Protein AF-A0A7S4MFL2-F1 (afdb_monomer_lite)

pLDDT: mean 88.13, std 9.59, range [52.12, 97.25]

Foldseek 3Di:
DDPLVLLLVLCVDPVNQVLCVVLVPPDPVPDDSSCSSCSFWVDWDDDQLEIETEGDPSCLVVVVVSVVSSVVSCVVPPVSRQWYWYAYVVVTDIDIDGD

Structure (mmCIF, N/CA/C/O backbone):
data_AF-A0A7S4MFL2-F1
#
_entry.id   AF-A0A7S4MFL2-F1
#
loop_
_atom_site.group_PDB
_atom_site.id
_atom_site.type_symbol
_atom_site.label_atom_id
_atom_site.label_alt_id
_atom_site.label_comp_id
_atom_site.label_asym_id
_atom_site.label_entity_id
_atom_site.label_seq_id
_atom_site.pdbx_PDB_ins_code
_atom_site.Cartn_x
_atom_site.Cartn_y
_atom_site.Cartn_z
_atom_site.occupancy
_atom_site.B_iso_or_equiv
_atom_site.auth_seq_id
_atom_site.auth_comp_id
_atom_site.auth_asym_id
_atom_site.auth_atom_id
_atom_site.pdbx_PDB_model_num
ATOM 1 N N . GLU A 1 1 ? -16.203 4.699 -2.245 1.00 60.69 1 GLU A N 1
ATOM 2 C CA . GLU A 1 1 ? -15.287 3.950 -3.137 1.00 60.69 1 GLU A CA 1
ATOM 3 C C . GLU A 1 1 ? -14.949 2.627 -2.450 1.00 60.69 1 GLU A C 1
ATOM 5 O O . GLU A 1 1 ? -15.017 2.600 -1.230 1.00 60.69 1 GLU A O 1
ATOM 10 N N . THR A 1 2 ? -14.686 1.518 -3.149 1.00 84.38 2 THR A N 1
ATOM 11 C CA . THR A 1 2 ? -14.311 0.265 -2.456 1.00 84.38 2 THR A CA 1
ATOM 12 C C . THR A 1 2 ? -12.806 0.237 -2.190 1.00 84.38 2 THR A C 1
ATOM 14 O O . THR A 1 2 ? -12.029 0.695 -3.025 1.00 84.38 2 THR A O 1
ATOM 17 N N . LEU A 1 3 ? -12.363 -0.341 -1.067 1.00 87.56 3 LEU A N 1
ATOM 18 C CA . LEU A 1 3 ? -10.932 -0.458 -0.742 1.00 87.56 3 LEU A CA 1
ATOM 19 C C . LEU A 1 3 ? -10.138 -1.120 -1.882 1.00 87.56 3 LEU A C 1
ATOM 21 O O . LEU A 1 3 ? -9.073 -0.648 -2.259 1.00 87.56 3 LEU A O 1
ATOM 25 N N . THR A 1 4 ? -10.683 -2.171 -2.497 1.00 88.69 4 THR A N 1
ATOM 26 C CA . THR A 1 4 ? -10.079 -2.829 -3.666 1.00 88.69 4 THR A CA 1
ATOM 27 C C . THR A 1 4 ? -9.846 -1.863 -4.829 1.00 88.69 4 THR A C 1
ATOM 29 O O . THR A 1 4 ? -8.805 -1.939 -5.481 1.00 88.69 4 THR A O 1
ATOM 32 N N . GLN A 1 5 ? -10.780 -0.945 -5.084 1.00 89.69 5 GLN A N 1
ATOM 33 C CA . GLN A 1 5 ? -10.653 0.070 -6.127 1.00 89.69 5 GLN A CA 1
ATOM 34 C C . GLN A 1 5 ? -9.537 1.065 -5.779 1.00 89.69 5 GLN A C 1
ATOM 36 O O . GLN A 1 5 ? -8.651 1.280 -6.601 1.00 89.69 5 GLN A O 1
ATOM 41 N N . VAL A 1 6 ? -9.495 1.553 -4.534 1.00 91.81 6 VAL A N 1
ATOM 42 C CA . VAL A 1 6 ? -8.434 2.450 -4.040 1.00 91.81 6 VAL A CA 1
ATOM 43 C C . VAL A 1 6 ? -7.047 1.815 -4.174 1.00 91.81 6 VAL A C 1
ATOM 45 O O . VAL A 1 6 ? -6.122 2.452 -4.678 1.00 91.81 6 VAL A O 1
ATOM 48 N N . LEU A 1 7 ? -6.898 0.550 -3.770 1.00 92.12 7 LEU A N 1
ATOM 49 C CA . LEU A 1 7 ? -5.643 -0.205 -3.881 1.00 92.12 7 LEU A CA 1
ATOM 50 C C . LEU A 1 7 ? -5.226 -0.415 -5.336 1.00 92.12 7 LEU A C 1
ATOM 52 O O . LEU A 1 7 ? -4.048 -0.305 -5.670 1.00 92.12 7 LEU A O 1
ATOM 56 N N . THR A 1 8 ? -6.193 -0.716 -6.200 1.00 90.81 8 THR A N 1
ATOM 57 C CA . THR A 1 8 ? -5.943 -0.898 -7.630 1.00 90.81 8 THR A CA 1
ATOM 58 C C . THR A 1 8 ? -5.471 0.403 -8.271 1.00 90.81 8 THR A C 1
ATOM 60 O O . THR A 1 8 ? -4.500 0.410 -9.024 1.00 90.81 8 THR A O 1
ATOM 63 N N . ASP A 1 9 ? -6.115 1.516 -7.939 1.00 91.81 9 ASP A N 1
ATOM 64 C CA . ASP A 1 9 ? -5.747 2.822 -8.474 1.00 91.81 9 ASP A CA 1
ATOM 65 C C . ASP A 1 9 ? -4.358 3.242 -7.984 1.00 91.81 9 ASP A C 1
ATOM 67 O O . ASP A 1 9 ? -3.579 3.805 -8.753 1.00 91.81 9 ASP A O 1
ATOM 71 N N . PHE A 1 10 ? -3.997 2.880 -6.747 1.00 92.94 10 PHE A N 1
ATOM 72 C CA . PHE A 1 10 ? -2.654 3.101 -6.218 1.00 92.94 10 PHE A CA 1
ATOM 73 C C . PHE A 1 10 ? -1.578 2.354 -7.018 1.00 92.94 10 PHE A C 1
ATOM 75 O O . PHE A 1 10 ? -0.616 2.976 -7.479 1.00 92.94 10 PHE A O 1
ATOM 82 N N . VAL A 1 11 ? -1.735 1.041 -7.235 1.00 91.19 11 VAL A N 1
ATOM 83 C CA . VAL A 1 11 ? -0.742 0.249 -7.993 1.00 91.19 11 VAL A CA 1
ATOM 84 C C . VAL A 1 11 ? -0.654 0.671 -9.463 1.00 91.19 11 VAL A C 1
ATOM 86 O O . VAL A 1 11 ? 0.354 0.429 -10.124 1.00 91.19 11 VAL A O 1
ATOM 89 N N . GLU A 1 12 ? -1.680 1.351 -9.978 1.00 89.56 12 GLU A N 1
ATOM 90 C CA . GLU A 1 12 ? -1.703 1.911 -11.327 1.00 89.56 12 GLU A CA 1
ATOM 91 C C . GLU A 1 12 ? -1.111 3.321 -11.436 1.00 89.56 12 GLU A C 1
ATOM 93 O O . GLU A 1 12 ? -0.966 3.817 -12.558 1.00 89.56 12 GLU A O 1
ATOM 98 N N . THR A 1 13 ? -0.713 3.953 -10.329 1.00 91.12 13 THR A N 1
ATOM 99 C CA . THR A 1 13 ? -0.036 5.258 -10.355 1.00 91.12 13 THR A CA 1
ATOM 100 C C . THR A 1 13 ? 1.272 5.205 -11.149 1.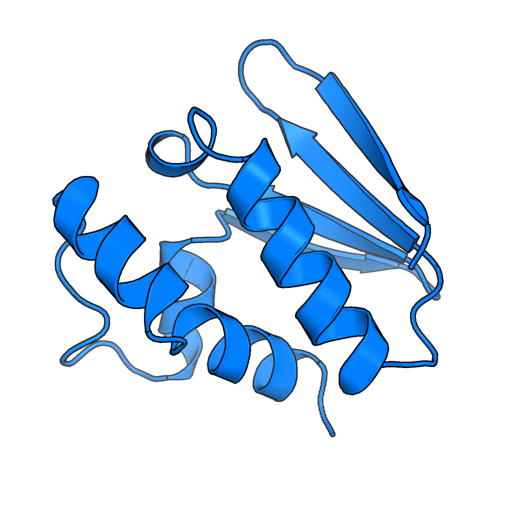00 91.12 13 THR A C 1
ATOM 102 O O . THR A 1 13 ? 1.971 4.190 -11.191 1.00 91.12 13 THR A O 1
ATOM 105 N N . ALA A 1 14 ? 1.657 6.335 -11.752 1.00 90.62 14 ALA A N 1
ATOM 106 C CA . ALA A 1 14 ? 2.923 6.448 -12.483 1.00 90.62 14 ALA A CA 1
ATOM 107 C C . ALA A 1 14 ? 4.142 6.101 -11.607 1.00 90.62 14 ALA A C 1
ATOM 109 O O . ALA A 1 14 ? 5.118 5.537 -12.099 1.00 90.62 14 ALA A O 1
ATOM 110 N N . TYR A 1 15 ? 4.065 6.403 -10.306 1.00 91.88 15 TYR A N 1
ATOM 111 C CA . TYR A 1 15 ? 5.084 6.032 -9.329 1.00 91.88 15 TYR A CA 1
ATOM 112 C C . TYR A 1 15 ? 5.206 4.510 -9.182 1.00 91.88 15 TYR A C 1
ATOM 114 O O . TYR A 1 15 ? 6.303 3.970 -9.318 1.00 91.88 15 TYR A O 1
ATOM 122 N N . CYS A 1 16 ? 4.086 3.816 -8.967 1.00 90.88 16 CYS A N 1
ATOM 123 C CA . CYS A 1 16 ? 4.073 2.366 -8.811 1.00 90.88 16 CYS A CA 1
ATOM 124 C C . CYS A 1 16 ? 4.522 1.641 -10.086 1.00 90.88 16 CYS A C 1
ATOM 126 O O . CYS A 1 16 ? 5.331 0.719 -10.015 1.00 90.88 16 CYS A O 1
ATOM 128 N N . ARG A 1 17 ? 4.090 2.113 -11.262 1.00 88.62 17 ARG A N 1
ATOM 129 C CA . ARG A 1 17 ? 4.554 1.582 -12.557 1.00 88.62 17 ARG A CA 1
ATOM 130 C C . ARG A 1 17 ? 6.069 1.689 -12.703 1.00 88.62 17 ARG A C 1
ATOM 132 O O . ARG A 1 17 ? 6.721 0.682 -12.951 1.00 88.62 17 ARG A O 1
ATOM 139 N N . ARG A 1 18 ? 6.631 2.875 -12.442 1.00 89.19 18 ARG A N 1
ATOM 140 C CA . ARG A 1 18 ? 8.083 3.092 -12.472 1.00 89.19 18 ARG A CA 1
ATOM 141 C C . ARG A 1 18 ? 8.815 2.169 -11.496 1.00 89.19 18 ARG A C 1
ATOM 143 O O . ARG A 1 18 ? 9.867 1.640 -11.830 1.00 89.19 18 ARG A O 1
ATOM 150 N N . MET A 1 19 ? 8.261 1.952 -10.303 1.00 88.81 19 MET A N 1
ATOM 151 C CA . MET A 1 19 ? 8.855 1.040 -9.327 1.00 88.81 19 MET A CA 1
ATOM 152 C C . MET A 1 19 ? 8.868 -0.412 -9.820 1.00 88.81 19 MET A C 1
ATOM 154 O O . MET A 1 19 ? 9.885 -1.082 -9.660 1.00 88.81 19 MET A O 1
ATOM 158 N N . CYS A 1 20 ? 7.785 -0.890 -10.439 1.00 87.62 20 CYS A N 1
ATOM 159 C CA . CYS A 1 20 ? 7.758 -2.214 -11.067 1.00 87.62 20 CYS A CA 1
ATOM 160 C C . CYS A 1 20 ? 8.812 -2.340 -12.175 1.00 87.62 20 CYS A C 1
ATOM 162 O O . CYS A 1 20 ? 9.540 -3.334 -12.197 1.00 87.62 20 CYS A O 1
ATOM 164 N N . ASP A 1 21 ? 8.929 -1.326 -13.038 1.00 86.44 21 ASP A N 1
ATOM 165 C CA . ASP A 1 21 ? 9.909 -1.299 -14.129 1.00 86.44 21 ASP A CA 1
ATOM 166 C C . ASP A 1 21 ? 11.348 -1.377 -13.589 1.00 86.44 21 ASP A C 1
ATOM 168 O O . ASP A 1 21 ? 12.149 -2.200 -14.037 1.00 86.44 21 ASP A O 1
ATOM 172 N N . GLU A 1 22 ? 11.674 -0.570 -12.574 1.00 87.38 22 GLU A N 1
ATOM 173 C CA . GLU A 1 22 ? 12.996 -0.555 -11.934 1.00 87.38 22 GLU A CA 1
ATOM 174 C C . GLU A 1 22 ? 13.325 -1.878 -11.221 1.00 87.38 22 GLU A C 1
ATOM 176 O O . GLU A 1 22 ? 14.474 -2.324 -11.246 1.00 87.38 22 GLU A O 1
ATOM 181 N N . SER A 1 23 ? 12.322 -2.536 -10.634 1.00 84.50 23 SER A N 1
ATOM 182 C CA . SER A 1 23 ? 12.462 -3.856 -10.006 1.00 84.50 23 SER A CA 1
ATOM 183 C C . SER A 1 23 ? 12.418 -5.019 -11.011 1.00 84.50 23 SER A C 1
ATOM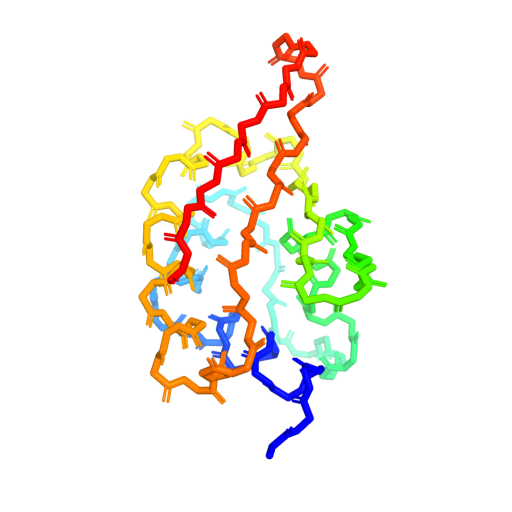 185 O O . SER A 1 23 ? 12.458 -6.177 -10.595 1.00 84.50 23 SER A O 1
ATOM 187 N N . LYS A 1 24 ? 12.345 -4.742 -12.325 1.00 82.62 24 LYS A N 1
ATOM 188 C CA . LYS A 1 24 ? 12.207 -5.738 -13.409 1.00 82.62 24 LYS A CA 1
ATOM 189 C C . LYS A 1 24 ? 11.032 -6.703 -13.203 1.00 82.62 24 LYS A C 1
ATOM 191 O O . LYS A 1 24 ? 11.069 -7.847 -13.659 1.00 82.62 24 LYS A O 1
ATOM 196 N N . VAL A 1 25 ? 9.986 -6.250 -12.517 1.00 81.06 25 VAL A N 1
ATOM 197 C CA . VAL A 1 25 ? 8.751 -7.011 -12.330 1.00 81.06 25 VAL A CA 1
ATOM 198 C C . VAL A 1 25 ? 7.917 -6.815 -13.590 1.00 81.06 25 VAL A C 1
ATOM 200 O O . VAL A 1 25 ? 7.486 -5.699 -13.880 1.00 81.06 25 VAL A O 1
ATOM 203 N N . GLN A 1 26 ? 7.741 -7.886 -14.374 1.00 64.81 26 GLN A N 1
ATOM 204 C CA . GLN A 1 26 ? 6.979 -7.817 -15.623 1.00 64.81 26 GLN A CA 1
ATOM 205 C C . GLN A 1 26 ? 5.557 -7.279 -15.388 1.00 64.81 26 GLN A C 1
ATOM 207 O O . GLN A 1 26 ? 4.965 -7.496 -14.328 1.00 64.81 26 GLN A O 1
ATOM 212 N N . PRO A 1 27 ? 5.024 -6.515 -16.353 1.00 56.25 27 PRO A N 1
ATOM 213 C CA . PRO A 1 27 ? 4.193 -5.381 -16.021 1.00 56.25 27 PRO A CA 1
ATOM 214 C C . PRO A 1 27 ? 2.741 -5.760 -15.732 1.00 56.25 27 PRO A C 1
ATOM 216 O O . PRO A 1 27 ? 2.182 -6.718 -16.254 1.00 56.25 27 PRO A O 1
ATOM 219 N N . LEU A 1 28 ? 2.091 -4.853 -15.004 1.00 57.91 28 LEU A N 1
ATOM 220 C CA . LEU A 1 28 ? 0.643 -4.622 -14.902 1.00 57.91 28 LEU A CA 1
ATOM 221 C C . LEU A 1 28 ? -0.118 -4.670 -16.258 1.00 57.91 28 LEU A C 1
ATOM 223 O O . LEU A 1 28 ? -1.350 -4.658 -16.278 1.00 57.91 28 LEU A O 1
ATOM 227 N N . ILE A 1 29 ? 0.602 -4.695 -17.387 1.00 52.12 29 ILE A N 1
ATOM 228 C CA . ILE A 1 29 ? 0.107 -4.760 -18.763 1.00 52.12 29 ILE A CA 1
ATOM 229 C C . ILE A 1 29 ? -0.284 -6.211 -19.076 1.00 52.12 29 ILE A C 1
ATOM 231 O O . ILE A 1 29 ? 0.561 -7.095 -19.141 1.00 52.12 29 ILE A O 1
ATOM 235 N N . GLY A 1 30 ? -1.581 -6.452 -19.267 1.00 56.75 30 GLY A N 1
ATOM 236 C CA . GLY A 1 30 ? -2.138 -7.781 -19.557 1.00 56.75 30 GLY A CA 1
ATOM 237 C C . GLY A 1 30 ? -2.631 -8.544 -18.323 1.00 56.75 30 GLY A C 1
ATOM 238 O O . GLY A 1 30 ? -3.559 -9.340 -18.441 1.00 56.75 30 GLY A O 1
ATOM 239 N N . SER A 1 31 ? -2.111 -8.239 -17.129 1.00 66.38 31 SER A N 1
ATOM 240 C CA . SER A 1 31 ? -2.626 -8.807 -15.878 1.00 66.38 31 SER A CA 1
ATOM 241 C C . SER A 1 31 ? -4.055 -8.319 -15.603 1.00 66.38 31 SER A C 1
ATOM 243 O O . SER A 1 31 ? -4.297 -7.098 -15.639 1.00 66.38 31 SER A O 1
ATOM 245 N N . PRO A 1 32 ? -5.005 -9.229 -15.297 1.00 72.94 32 PRO A N 1
ATOM 246 C CA . PRO A 1 32 ? -6.353 -8.849 -14.905 1.00 72.94 32 PRO A CA 1
ATOM 247 C C . PRO A 1 32 ? -6.313 -7.877 -13.730 1.00 72.94 32 PRO A C 1
ATOM 249 O O . PRO A 1 32 ? -5.498 -8.022 -12.820 1.00 72.94 32 PRO A O 1
ATOM 252 N N . ARG A 1 33 ? -7.210 -6.888 -13.734 1.00 70.75 33 ARG A N 1
ATOM 253 C CA . ARG A 1 33 ? -7.220 -5.791 -12.754 1.00 70.75 33 ARG A CA 1
ATOM 254 C C . ARG A 1 33 ? -7.178 -6.282 -11.298 1.00 70.75 33 ARG A C 1
ATOM 256 O O . ARG A 1 33 ? -6.440 -5.732 -10.491 1.00 70.75 33 ARG A O 1
ATOM 263 N N . HIS A 1 34 ? -7.881 -7.373 -10.997 1.00 67.50 34 HIS A N 1
ATOM 264 C CA . HIS A 1 34 ? -7.924 -7.981 -9.663 1.00 67.50 34 HIS A CA 1
ATOM 265 C C . HIS A 1 34 ? -6.597 -8.623 -9.208 1.00 67.50 34 HIS A C 1
ATOM 267 O O . HIS A 1 34 ? -6.394 -8.799 -8.012 1.00 67.50 34 HIS A O 1
ATOM 273 N N . VAL A 1 35 ? -5.681 -8.946 -10.128 1.00 78.44 35 VAL A N 1
ATOM 274 C CA . VAL A 1 35 ? -4.362 -9.541 -9.824 1.00 78.44 35 VAL A CA 1
ATOM 275 C C . VAL A 1 35 ? -3.306 -8.460 -9.562 1.00 78.44 35 VAL A C 1
ATOM 277 O O . VAL A 1 35 ? -2.274 -8.723 -8.953 1.00 78.44 35 VAL A O 1
ATOM 280 N N . ARG A 1 36 ? -3.564 -7.212 -9.974 1.00 82.81 36 ARG A N 1
ATOM 281 C CA . ARG A 1 36 ? -2.582 -6.114 -9.941 1.00 82.81 36 ARG A CA 1
ATOM 282 C C . ARG A 1 36 ? -2.161 -5.707 -8.534 1.00 82.81 36 ARG A C 1
ATOM 284 O O . ARG A 1 36 ? -1.002 -5.365 -8.333 1.00 82.81 36 ARG A O 1
ATOM 291 N N . ILE A 1 37 ? -3.070 -5.788 -7.561 1.00 89.50 37 ILE A N 1
ATOM 292 C CA . ILE A 1 37 ? -2.750 -5.544 -6.144 1.00 89.50 37 ILE A CA 1
ATOM 293 C C . ILE A 1 37 ? -1.666 -6.528 -5.683 1.00 89.50 37 ILE A C 1
ATOM 295 O O . ILE A 1 37 ? -0.682 -6.117 -5.069 1.00 89.50 37 ILE A O 1
ATOM 299 N N . GLY A 1 38 ? -1.815 -7.799 -6.070 1.00 88.38 38 GLY A N 1
ATOM 300 C CA . GLY A 1 38 ? -0.898 -8.892 -5.751 1.00 88.38 38 GLY A CA 1
ATOM 301 C C . GLY A 1 38 ? 0.479 -8.785 -6.404 1.00 88.38 38 GLY A C 1
ATOM 302 O O . GLY A 1 38 ? 1.353 -9.574 -6.086 1.00 88.38 38 GLY A O 1
ATOM 303 N N . ILE A 1 39 ? 0.702 -7.825 -7.307 1.00 87.88 39 ILE A N 1
ATOM 304 C CA . ILE A 1 39 ? 2.041 -7.573 -7.853 1.00 87.88 39 ILE A CA 1
ATOM 305 C C . ILE A 1 39 ? 2.918 -6.932 -6.784 1.00 87.88 39 ILE A C 1
ATOM 307 O O . ILE A 1 39 ? 4.066 -7.325 -6.626 1.00 87.88 39 ILE A O 1
ATOM 311 N N . MET A 1 40 ? 2.382 -5.955 -6.049 1.00 90.25 40 MET A N 1
ATOM 312 C CA . MET A 1 40 ? 3.131 -5.210 -5.032 1.00 90.25 40 MET A CA 1
ATOM 313 C C . MET A 1 40 ? 2.904 -5.745 -3.628 1.00 90.25 40 MET A C 1
ATOM 315 O O . MET A 1 40 ? 3.850 -5.881 -2.849 1.00 90.25 40 MET A O 1
ATOM 319 N N . PHE A 1 41 ? 1.648 -6.040 -3.309 1.00 92.56 41 PHE A N 1
ATOM 320 C CA . PHE A 1 41 ? 1.236 -6.458 -1.985 1.00 92.56 41 PHE A CA 1
ATOM 321 C C . PHE A 1 41 ? 1.107 -7.972 -1.938 1.00 92.56 41 PHE A C 1
ATOM 323 O O . PHE A 1 41 ? 0.192 -8.546 -2.518 1.00 92.56 41 PHE A O 1
ATOM 330 N N . GLU A 1 42 ? 1.987 -8.607 -1.176 1.00 92.62 42 GLU A N 1
ATOM 331 C CA . GLU A 1 42 ? 1.897 -10.036 -0.903 1.00 92.62 42 GLU A CA 1
ATOM 332 C C . GLU A 1 42 ? 0.653 -10.364 -0.063 1.00 92.62 42 GLU A C 1
ATOM 334 O O . GLU A 1 42 ? 0.018 -11.401 -0.239 1.00 92.62 42 GLU A O 1
ATOM 339 N N . SER A 1 43 ? 0.289 -9.476 0.865 1.00 93.25 43 SER A N 1
ATOM 340 C CA . SER A 1 43 ? -0.939 -9.620 1.642 1.00 93.25 43 SER A CA 1
ATOM 341 C C . SER A 1 43 ? -1.543 -8.265 1.963 1.00 93.25 43 SER A C 1
ATOM 343 O O . SER A 1 43 ? -0.817 -7.334 2.317 1.00 93.25 43 SER A O 1
ATOM 345 N N . VAL A 1 44 ? -2.869 -8.188 1.902 1.00 93.62 44 VAL A N 1
ATOM 346 C CA . VAL A 1 44 ? -3.653 -7.035 2.345 1.00 93.62 44 VAL A CA 1
ATOM 347 C C . VAL A 1 44 ? -4.812 -7.548 3.187 1.00 93.62 44 VAL A C 1
ATOM 349 O O . VAL A 1 44 ? -5.546 -8.436 2.758 1.00 93.62 44 VAL A O 1
ATOM 352 N N . ARG A 1 45 ? -4.969 -7.014 4.397 1.00 94.75 45 ARG A N 1
ATOM 353 C CA . ARG A 1 45 ? -6.057 -7.363 5.316 1.00 94.75 45 ARG A CA 1
ATOM 354 C C . ARG A 1 45 ? -6.616 -6.093 5.935 1.00 94.75 45 ARG A C 1
ATOM 356 O O . ARG A 1 45 ? -5.855 -5.295 6.468 1.00 94.75 45 ARG A O 1
ATOM 363 N N . LEU A 1 46 ? -7.931 -5.924 5.889 1.00 93.88 46 LEU A N 1
ATOM 364 C CA . LEU A 1 46 ? -8.616 -4.879 6.642 1.00 93.88 46 LEU A CA 1
ATOM 365 C C . LEU A 1 46 ? -9.082 -5.470 7.975 1.00 93.88 46 LEU A C 1
ATOM 367 O O . LEU A 1 46 ? -9.743 -6.507 7.988 1.00 93.88 46 LEU A O 1
ATOM 371 N N . VAL A 1 47 ? -8.704 -4.834 9.079 1.00 94.31 47 VAL A N 1
ATOM 372 C CA . VAL A 1 47 ? -9.118 -5.197 10.438 1.00 94.31 47 VAL A CA 1
ATOM 373 C C . VAL A 1 47 ? -9.630 -3.924 11.095 1.00 94.31 47 VAL A C 1
ATOM 375 O O . VAL A 1 47 ? -8.835 -3.037 11.399 1.00 94.31 47 VAL A O 1
ATOM 378 N N . ASP A 1 48 ? -10.944 -3.815 11.270 1.00 90.88 48 ASP A N 1
ATOM 379 C CA . ASP A 1 48 ? -11.610 -2.583 11.707 1.00 90.88 48 ASP A CA 1
ATOM 380 C C . ASP A 1 48 ? -11.208 -1.388 10.813 1.00 90.88 48 ASP A C 1
ATOM 382 O O . ASP A 1 48 ? -11.268 -1.481 9.587 1.00 90.88 48 ASP A O 1
ATOM 386 N N . ALA A 1 49 ? -10.735 -0.290 11.406 1.00 91.94 49 ALA A N 1
ATOM 387 C CA . ALA A 1 49 ? -10.203 0.884 10.710 1.00 91.94 49 ALA A CA 1
ATOM 388 C C . ALA A 1 49 ? -8.685 0.799 10.426 1.00 91.94 49 ALA A C 1
ATOM 390 O O . ALA A 1 49 ? -8.023 1.816 10.200 1.00 91.94 49 ALA A O 1
ATOM 391 N N . LYS A 1 50 ? -8.098 -0.406 10.468 1.00 95.12 50 LYS A N 1
ATOM 392 C CA . LYS A 1 50 ? -6.665 -0.644 10.255 1.00 95.12 50 LYS A CA 1
ATOM 393 C C . LYS A 1 50 ? -6.419 -1.503 9.020 1.00 95.12 50 LYS A C 1
ATOM 395 O O . LYS A 1 50 ? -6.831 -2.661 8.952 1.00 95.12 50 LYS A O 1
ATOM 400 N N . LEU A 1 51 ? -5.640 -0.975 8.083 1.00 96.44 51 LEU A N 1
ATOM 401 C CA . LEU A 1 51 ? -5.159 -1.715 6.925 1.00 96.44 51 LEU A CA 1
ATOM 402 C C . LEU A 1 51 ? -3.813 -2.355 7.255 1.00 96.44 51 LEU A C 1
ATOM 404 O O . LEU A 1 51 ? -2.851 -1.661 7.561 1.00 96.44 51 LEU A O 1
ATOM 408 N N . VAL A 1 52 ? -3.730 -3.678 7.188 1.00 96.75 52 VAL A N 1
ATOM 409 C CA . VAL A 1 52 ? -2.492 -4.438 7.369 1.00 96.75 52 VAL A CA 1
ATOM 410 C C . VAL A 1 52 ? -1.973 -4.858 6.001 1.00 96.75 52 VAL A C 1
ATOM 412 O O . VAL A 1 52 ? -2.671 -5.555 5.263 1.00 96.75 52 VAL A O 1
ATOM 415 N N . VAL A 1 53 ? -0.750 -4.453 5.666 1.00 96.06 53 VAL A N 1
ATOM 416 C CA . VAL A 1 53 ? -0.114 -4.750 4.382 1.00 96.06 53 VAL A CA 1
ATOM 417 C C . VAL A 1 53 ? 1.239 -5.418 4.552 1.00 96.06 53 VAL A C 1
ATOM 419 O O . VAL A 1 53 ? 2.001 -5.127 5.475 1.00 96.06 53 VAL A O 1
ATOM 422 N N . ARG A 1 54 ? 1.555 -6.280 3.591 1.00 95.56 54 ARG A N 1
ATOM 423 C CA . ARG A 1 54 ? 2.882 -6.851 3.386 1.00 95.56 54 ARG A CA 1
ATOM 424 C C . ARG A 1 54 ? 3.264 -6.675 1.931 1.00 95.56 54 ARG A C 1
ATOM 426 O O . ARG A 1 54 ? 2.440 -6.931 1.054 1.00 95.56 54 ARG A O 1
ATOM 433 N N . LEU A 1 55 ? 4.491 -6.243 1.687 1.00 93.56 55 LEU A N 1
ATOM 434 C CA . LEU A 1 55 ? 5.027 -6.075 0.342 1.00 93.56 55 LEU A CA 1
ATOM 435 C C . LEU A 1 55 ? 5.752 -7.348 -0.095 1.00 93.56 55 LEU A C 1
ATOM 437 O O . LEU A 1 55 ? 6.277 -8.081 0.739 1.00 93.56 55 LEU A O 1
ATOM 441 N N . HIS A 1 56 ? 5.819 -7.593 -1.401 1.00 91.25 56 HIS A N 1
ATOM 442 C CA . HIS A 1 56 ? 6.781 -8.563 -1.919 1.00 91.25 56 HIS A CA 1
ATOM 443 C C . HIS A 1 56 ? 8.218 -8.096 -1.642 1.00 91.25 56 HIS A C 1
ATOM 445 O O . HIS A 1 56 ? 8.509 -6.899 -1.676 1.00 91.25 56 HIS A O 1
ATOM 451 N N . SER A 1 57 ? 9.134 -9.048 -1.434 1.00 89.44 57 SER A N 1
ATOM 452 C CA . SER A 1 57 ? 10.546 -8.798 -1.085 1.00 89.44 57 SER A CA 1
ATOM 453 C C . SER A 1 57 ? 11.254 -7.813 -2.022 1.00 89.44 57 SER A C 1
ATOM 455 O O . SER A 1 57 ? 12.062 -7.001 -1.578 1.00 89.44 57 SER A O 1
ATOM 457 N N . VAL A 1 58 ? 10.905 -7.829 -3.311 1.00 89.00 58 VAL A N 1
ATOM 458 C CA . VAL A 1 58 ? 11.450 -6.921 -4.336 1.00 89.00 58 VAL A CA 1
ATOM 459 C C . VAL A 1 58 ? 11.098 -5.443 -4.106 1.00 89.00 58 VAL A C 1
ATOM 461 O O . VAL A 1 58 ? 11.765 -4.566 -4.651 1.00 89.00 58 VAL A O 1
ATOM 464 N N . PHE A 1 59 ? 10.071 -5.156 -3.301 1.00 90.75 59 PHE A N 1
ATOM 465 C CA . PHE A 1 59 ? 9.643 -3.802 -2.939 1.00 90.75 59 PHE A CA 1
ATOM 466 C C . PHE A 1 59 ? 10.005 -3.422 -1.496 1.00 90.75 59 PHE A C 1
ATOM 468 O O . PHE A 1 59 ? 9.968 -2.237 -1.167 1.00 90.75 59 PHE A O 1
ATOM 475 N N . GLU A 1 60 ? 10.407 -4.375 -0.642 1.00 88.69 60 GLU A N 1
ATOM 476 C CA . GLU A 1 60 ? 10.755 -4.096 0.762 1.00 88.69 60 GLU A CA 1
ATOM 477 C C . GLU A 1 60 ? 11.926 -3.109 0.887 1.00 88.69 60 GLU A C 1
ATOM 479 O O . GLU A 1 60 ? 11.883 -2.209 1.719 1.00 88.69 60 GLU A O 1
ATOM 484 N N . GLN A 1 61 ? 12.930 -3.184 0.005 1.00 86.00 61 GLN A N 1
ATOM 485 C CA . GLN A 1 61 ? 14.071 -2.249 0.011 1.00 86.00 61 GLN A CA 1
ATOM 486 C C . GLN A 1 61 ? 13.673 -0.786 -0.237 1.00 86.00 61 GLN A C 1
ATOM 488 O O . GLN A 1 61 ? 14.433 0.132 0.059 1.00 86.00 61 GLN A O 1
ATOM 493 N N . ARG A 1 62 ? 12.490 -0.560 -0.815 1.00 86.31 62 ARG A N 1
ATOM 494 C CA . ARG A 1 62 ? 11.961 0.763 -1.169 1.00 86.31 62 ARG A CA 1
ATOM 495 C C . ARG A 1 62 ? 10.661 1.060 -0.428 1.00 86.31 62 ARG A C 1
ATOM 497 O O . ARG A 1 62 ? 9.922 1.967 -0.818 1.00 86.31 62 ARG A O 1
ATOM 504 N N . SER A 1 63 ? 10.389 0.305 0.639 1.00 88.19 63 SER A N 1
ATOM 505 C CA . SER A 1 63 ? 9.118 0.352 1.349 1.00 88.19 63 SER A CA 1
ATOM 506 C C . SER A 1 63 ? 8.834 1.731 1.916 1.00 88.19 63 SER A C 1
ATOM 508 O O . SER A 1 63 ? 7.688 2.140 1.901 1.00 88.19 63 SER A O 1
ATOM 510 N N . GLU A 1 64 ? 9.836 2.481 2.381 1.00 90.75 64 GLU A N 1
ATOM 511 C CA . GLU A 1 64 ? 9.594 3.791 3.004 1.00 90.75 64 GLU A CA 1
ATOM 512 C C . GLU A 1 64 ? 8.874 4.758 2.067 1.00 90.75 64 GLU A C 1
ATOM 514 O O . GLU A 1 64 ? 7.763 5.196 2.359 1.00 90.75 64 GLU A O 1
ATOM 519 N N . ARG A 1 65 ? 9.455 5.017 0.892 1.00 92.31 65 ARG A N 1
ATOM 520 C CA . ARG A 1 65 ? 8.864 5.941 -0.078 1.00 92.31 65 ARG A CA 1
ATOM 521 C C . ARG A 1 65 ? 7.569 5.392 -0.680 1.00 92.31 65 ARG A C 1
ATOM 523 O O . ARG A 1 65 ? 6.661 6.169 -0.971 1.00 92.31 65 ARG A O 1
ATOM 530 N N . LEU A 1 66 ? 7.462 4.069 -0.838 1.00 93.00 66 LEU A N 1
ATOM 531 C CA . LEU A 1 66 ? 6.218 3.433 -1.274 1.00 93.00 66 LEU A CA 1
ATOM 532 C C . LEU A 1 66 ? 5.096 3.647 -0.254 1.00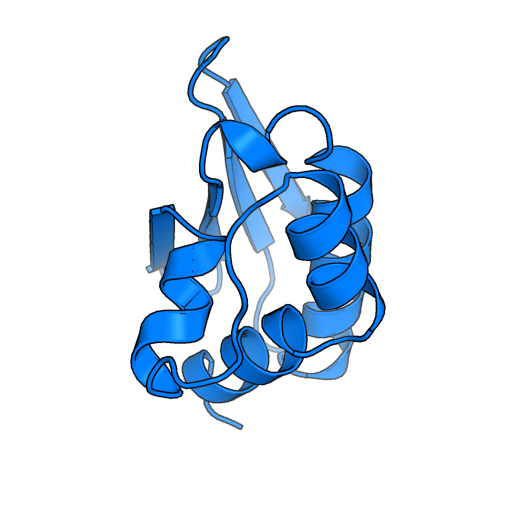 93.00 66 LEU A C 1
ATOM 534 O O . LEU A 1 66 ? 4.002 4.054 -0.633 1.00 93.00 66 LEU A O 1
ATOM 538 N N . LEU A 1 67 ? 5.374 3.415 1.030 1.00 94.69 67 LEU A N 1
ATOM 539 C CA . LEU A 1 67 ? 4.421 3.579 2.125 1.00 94.69 67 LEU A CA 1
ATOM 540 C C . LEU A 1 67 ? 4.026 5.045 2.306 1.00 94.69 67 LEU A C 1
ATOM 542 O O . LEU A 1 67 ? 2.858 5.315 2.550 1.00 94.69 67 LEU A O 1
ATOM 546 N N . GLU A 1 68 ? 4.942 5.997 2.130 1.00 94.56 68 GLU A N 1
ATOM 547 C CA . GLU A 1 68 ? 4.615 7.430 2.150 1.00 94.56 68 GLU A CA 1
ATOM 548 C C . GLU A 1 68 ? 3.610 7.812 1.057 1.00 94.56 68 GLU A C 1
ATOM 550 O O . GLU A 1 68 ? 2.593 8.451 1.339 1.00 94.56 68 GLU A O 1
ATOM 555 N N . GLN A 1 69 ? 3.865 7.398 -0.191 1.00 95.12 69 GLN A N 1
ATOM 556 C CA . GLN A 1 69 ? 2.932 7.638 -1.298 1.00 95.12 69 GLN A CA 1
ATOM 557 C C . GLN A 1 69 ? 1.604 6.915 -1.067 1.00 95.12 69 GLN A C 1
ATOM 559 O O . GLN A 1 69 ? 0.542 7.461 -1.362 1.00 95.12 69 GLN A O 1
ATOM 564 N N . PHE A 1 70 ? 1.659 5.709 -0.507 1.00 95.31 70 PHE A N 1
ATOM 565 C CA . PHE A 1 70 ? 0.475 4.916 -0.229 1.00 95.31 70 PHE A CA 1
ATOM 566 C C . PHE A 1 70 ? -0.403 5.546 0.851 1.00 95.31 70 PHE A C 1
ATOM 568 O O . PHE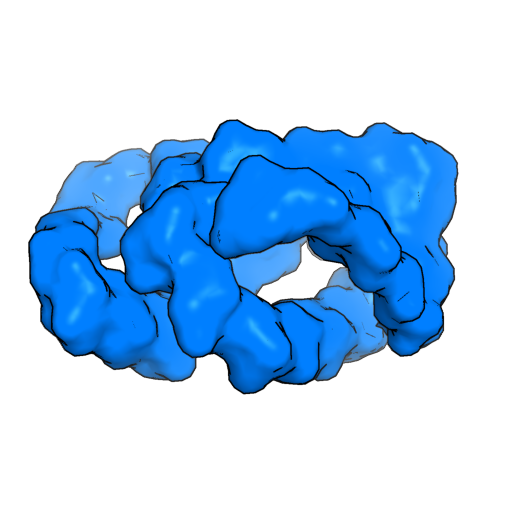 A 1 70 ? -1.604 5.685 0.654 1.00 95.31 70 PHE A O 1
ATOM 575 N N . VAL A 1 71 ? 0.186 6.008 1.954 1.00 95.31 71 VAL A N 1
ATOM 576 C CA . VAL A 1 71 ? -0.534 6.715 3.023 1.00 95.31 71 VAL A CA 1
ATOM 577 C C . VAL A 1 71 ? -1.182 7.982 2.487 1.00 95.31 71 VAL A C 1
ATOM 579 O O . VAL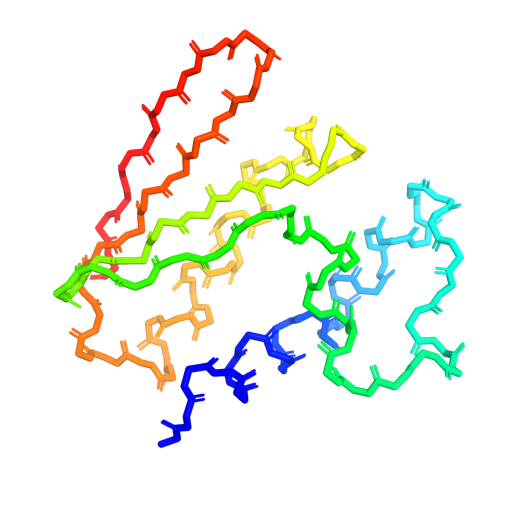 A 1 71 ? -2.345 8.236 2.788 1.00 95.31 71 VAL A O 1
ATOM 582 N N . LYS A 1 72 ? -0.476 8.751 1.648 1.00 94.88 72 LYS A N 1
ATOM 583 C CA . LYS A 1 72 ? -1.061 9.931 1.005 1.00 94.88 72 LYS A CA 1
ATOM 584 C C . LYS A 1 72 ? -2.293 9.564 0.168 1.00 94.88 72 LYS A C 1
ATOM 586 O O . LYS A 1 72 ? -3.332 10.197 0.310 1.00 94.88 72 LYS A O 1
ATOM 591 N N . HIS A 1 73 ? -2.190 8.515 -0.645 1.00 94.81 73 HIS A N 1
ATOM 592 C CA . HIS A 1 73 ? -3.302 8.020 -1.462 1.00 94.81 73 HIS A CA 1
ATOM 593 C C . HIS A 1 73 ? -4.487 7.534 -0.611 1.00 94.81 73 HIS A C 1
ATOM 595 O O . HIS A 1 73 ? -5.637 7.824 -0.930 1.00 94.81 73 HIS A O 1
ATOM 601 N N . LEU A 1 74 ? -4.221 6.836 0.498 1.00 94.38 74 LEU A N 1
ATOM 602 C CA . LEU A 1 74 ? -5.256 6.368 1.425 1.00 94.38 74 LEU A CA 1
ATOM 603 C C . LEU A 1 74 ? -5.975 7.530 2.122 1.00 94.38 74 LEU A C 1
ATOM 605 O O . LEU A 1 74 ? -7.200 7.521 2.156 1.00 94.38 74 LEU A O 1
ATOM 609 N N . ARG A 1 75 ? -5.249 8.552 2.598 1.00 93.62 75 ARG A N 1
ATOM 610 C CA . ARG A 1 75 ? -5.836 9.757 3.223 1.00 93.62 75 ARG A CA 1
ATOM 611 C C . ARG A 1 75 ? -6.844 10.456 2.322 1.00 93.62 75 ARG A C 1
ATOM 613 O O . ARG A 1 75 ? -7.881 10.915 2.782 1.00 93.62 75 ARG A O 1
ATOM 620 N N . GLU A 1 76 ? -6.524 10.552 1.036 1.00 92.69 76 GLU A N 1
ATOM 621 C CA . GLU A 1 76 ? -7.348 11.267 0.061 1.00 92.69 76 GLU A CA 1
ATOM 622 C C . GLU A 1 76 ? -8.600 10.475 -0.350 1.00 92.69 76 GLU A C 1
ATOM 624 O O . GLU A 1 76 ? -9.604 11.074 -0.736 1.00 92.69 76 GLU A O 1
ATOM 629 N N . ARG A 1 77 ? -8.552 9.137 -0.296 1.00 93.31 77 ARG A N 1
ATOM 630 C CA . ARG A 1 77 ? -9.585 8.260 -0.883 1.00 93.31 77 ARG A CA 1
ATOM 631 C C . ARG A 1 77 ? -10.371 7.431 0.131 1.00 93.31 77 ARG A C 1
ATOM 633 O O . ARG A 1 77 ? -11.447 6.949 -0.202 1.00 93.31 77 ARG A O 1
ATOM 640 N N . THR A 1 78 ? -9.832 7.232 1.333 1.00 90.19 78 THR A N 1
ATOM 641 C CA . THR A 1 78 ? -10.388 6.362 2.388 1.00 90.19 78 THR A CA 1
ATOM 642 C C . THR A 1 78 ? -10.261 7.039 3.765 1.00 90.19 78 THR A C 1
ATOM 644 O O . THR A 1 78 ? -9.495 6.573 4.610 1.00 90.19 78 THR A O 1
ATOM 647 N N . PRO A 1 79 ? -10.951 8.172 4.002 1.00 86.12 79 PRO A N 1
ATOM 648 C CA . PRO A 1 79 ? -10.826 8.945 5.243 1.00 86.12 79 PRO A CA 1
ATOM 649 C C . PRO A 1 79 ? -11.288 8.195 6.505 1.00 86.12 79 PRO A C 1
ATOM 651 O O . PRO A 1 79 ? -10.940 8.589 7.612 1.00 86.12 79 PRO A O 1
ATOM 654 N N . GLU A 1 80 ? -12.066 7.122 6.362 1.00 90.38 80 GLU A N 1
ATOM 655 C CA . GLU A 1 80 ? -12.480 6.234 7.451 1.00 90.38 80 GLU A CA 1
ATOM 656 C C . GLU A 1 80 ? -11.361 5.308 7.958 1.00 90.38 80 GLU A C 1
ATOM 658 O O . GLU A 1 80 ? -11.512 4.657 8.991 1.00 90.38 80 GLU A O 1
ATOM 663 N N . LEU A 1 81 ? -10.249 5.211 7.225 1.00 93.00 81 LEU A N 1
ATOM 664 C CA . LEU A 1 81 ? -9.115 4.383 7.601 1.00 93.00 81 LEU A CA 1
ATOM 665 C C . LEU A 1 81 ? -8.181 5.178 8.517 1.00 93.00 81 LEU A C 1
ATOM 667 O O . LEU A 1 81 ? -7.594 6.167 8.100 1.00 93.00 81 LEU A O 1
ATOM 671 N N . GLU A 1 82 ? -7.996 4.716 9.751 1.00 94.19 82 GLU A N 1
ATOM 672 C CA . GLU A 1 82 ? -7.197 5.430 10.756 1.00 94.19 82 GLU A CA 1
ATOM 673 C C . GLU A 1 82 ? -5.717 5.034 10.731 1.00 94.19 82 GLU A C 1
ATOM 675 O O . GLU A 1 82 ? -4.834 5.800 11.129 1.00 94.19 82 GLU A O 1
ATOM 680 N N . ARG A 1 83 ? -5.422 3.780 10.366 1.00 96.00 83 ARG A N 1
ATOM 681 C CA . ARG A 1 83 ? -4.084 3.201 10.553 1.00 96.00 83 ARG A CA 1
ATOM 682 C C . ARG A 1 83 ? -3.669 2.311 9.394 1.00 96.00 83 ARG A C 1
ATOM 684 O O . ARG A 1 83 ? -4.430 1.464 8.933 1.00 96.00 83 ARG A O 1
ATOM 691 N N . LEU A 1 84 ? -2.401 2.427 9.016 1.00 96.62 84 LEU A N 1
ATOM 692 C CA . LEU A 1 84 ? -1.693 1.481 8.162 1.00 96.62 84 LEU A CA 1
ATOM 693 C C . LEU A 1 84 ? -0.672 0.713 9.007 1.00 96.62 84 LEU A C 1
ATOM 695 O O . LEU A 1 84 ? 0.189 1.315 9.640 1.00 96.62 84 LEU A O 1
ATOM 699 N N . GLN A 1 85 ? -0.732 -0.613 9.000 1.00 97.25 85 GLN A N 1
ATOM 700 C CA . GLN A 1 85 ? 0.271 -1.487 9.600 1.00 97.25 85 GLN A CA 1
ATOM 701 C C . GLN A 1 85 ? 1.040 -2.199 8.487 1.00 97.25 85 GLN A C 1
ATOM 703 O O . GLN A 1 85 ? 0.482 -3.018 7.763 1.00 97.25 85 GLN A O 1
ATOM 708 N N . TYR A 1 86 ? 2.325 -1.898 8.365 1.00 96.44 86 TYR A N 1
ATOM 709 C CA . TYR A 1 86 ? 3.244 -2.579 7.464 1.00 96.44 86 TYR A CA 1
ATOM 710 C C . TYR A 1 86 ? 3.994 -3.685 8.209 1.00 96.44 86 TYR A C 1
ATOM 712 O O . TYR A 1 86 ? 4.617 -3.425 9.239 1.00 96.44 86 TYR A O 1
ATOM 720 N N . GLU A 1 87 ? 3.941 -4.907 7.684 1.00 95.44 87 GLU A N 1
ATOM 721 C CA . GLU A 1 87 ? 4.700 -6.063 8.166 1.00 95.44 87 GLU A CA 1
ATOM 722 C C . GLU A 1 87 ? 5.840 -6.359 7.179 1.00 95.44 87 GLU A C 1
ATOM 724 O O . GLU A 1 87 ? 5.576 -6.820 6.070 1.00 95.44 87 GLU A O 1
ATOM 729 N N . ALA A 1 88 ? 7.092 -6.105 7.564 1.00 90.56 88 ALA A N 1
ATOM 730 C CA . ALA A 1 88 ? 8.266 -6.486 6.775 1.00 90.56 88 ALA A CA 1
ATOM 731 C C . ALA A 1 88 ? 8.700 -7.914 7.124 1.00 90.56 88 ALA A C 1
ATOM 733 O O . ALA A 1 88 ? 8.636 -8.313 8.292 1.00 90.56 88 ALA A O 1
ATOM 734 N N . LYS A 1 89 ? 9.174 -8.678 6.137 1.00 86.19 89 LYS A N 1
ATOM 735 C CA . LYS A 1 89 ? 9.643 -10.054 6.346 1.00 86.19 89 LYS A CA 1
ATOM 736 C C . LYS A 1 89 ? 11.095 -10.150 6.781 1.00 86.19 89 LYS A C 1
ATOM 738 O O . LYS A 1 89 ? 11.417 -11.069 7.529 1.00 86.19 89 LYS A O 1
ATOM 743 N N . SER A 1 90 ? 11.976 -9.272 6.300 1.00 80.00 90 SER A N 1
ATOM 744 C CA . SER A 1 90 ? 13.415 -9.431 6.533 1.00 80.00 90 SER A CA 1
ATOM 745 C C . SER A 1 90 ? 14.163 -8.092 6.661 1.00 80.00 90 SER A C 1
ATOM 747 O O . SER A 1 90 ? 14.435 -7.455 5.645 1.00 80.00 90 SER A O 1
ATOM 749 N N . PRO A 1 91 ? 14.575 -7.686 7.879 1.00 82.81 91 PRO A N 1
ATOM 750 C CA . PRO A 1 91 ? 14.284 -8.339 9.157 1.00 82.81 91 PRO A CA 1
ATOM 751 C C . PRO A 1 91 ? 12.785 -8.250 9.508 1.00 82.81 91 PRO A C 1
ATOM 753 O O . PRO A 1 91 ? 12.144 -7.249 9.167 1.00 82.81 91 PRO A O 1
ATOM 756 N N . PRO A 1 92 ? 12.217 -9.258 10.204 1.00 88.75 92 PRO A N 1
ATOM 757 C CA . PRO A 1 92 ? 10.841 -9.201 10.677 1.00 88.75 92 PRO A CA 1
ATOM 758 C C . PRO A 1 92 ? 10.614 -7.945 11.513 1.00 88.75 92 PRO A C 1
ATOM 760 O O . PRO A 1 92 ? 11.229 -7.758 12.563 1.00 88.75 92 PRO A O 1
ATOM 763 N N . SER A 1 93 ? 9.746 -7.063 11.036 1.00 91.56 93 SER A N 1
ATOM 764 C CA . SER A 1 93 ? 9.416 -5.829 11.742 1.00 91.56 93 SER A CA 1
ATOM 765 C C . SER A 1 93 ? 7.997 -5.391 11.423 1.00 91.56 93 SER A C 1
ATOM 767 O O . SER A 1 93 ? 7.423 -5.748 10.394 1.00 91.56 93 SER A O 1
ATOM 769 N N . THR A 1 94 ? 7.396 -4.649 12.348 1.00 93.75 94 THR A N 1
ATOM 770 C CA . THR A 1 94 ? 6.066 -4.068 12.168 1.00 93.75 94 THR A CA 1
ATOM 771 C C . THR A 1 94 ? 6.159 -2.566 12.351 1.00 93.75 94 THR A C 1
ATOM 773 O O . THR A 1 94 ? 6.673 -2.092 13.363 1.00 93.75 94 THR A O 1
ATOM 776 N N . ARG A 1 95 ? 5.647 -1.815 11.377 1.00 94.19 95 ARG A N 1
ATOM 777 C CA . ARG A 1 95 ? 5.568 -0.355 11.416 1.00 94.19 95 ARG A CA 1
ATOM 778 C C . ARG A 1 95 ? 4.111 0.067 11.320 1.00 94.19 95 ARG A C 1
ATOM 780 O O . ARG A 1 95 ? 3.437 -0.266 10.351 1.00 94.19 95 ARG A O 1
ATOM 787 N N . THR A 1 96 ? 3.643 0.827 12.302 1.00 94.75 96 THR A N 1
ATOM 788 C CA . THR A 1 96 ? 2.302 1.426 12.286 1.00 94.75 96 THR A CA 1
ATOM 789 C C . THR A 1 96 ? 2.410 2.894 11.893 1.00 94.75 96 THR A C 1
ATOM 791 O O . THR A 1 96 ? 3.226 3.625 12.450 1.00 94.75 96 THR A O 1
ATOM 794 N N . ILE A 1 97 ? 1.592 3.323 10.937 1.00 94.81 97 ILE A N 1
ATOM 795 C CA . ILE A 1 97 ? 1.510 4.694 10.437 1.00 94.81 97 ILE A CA 1
ATOM 796 C C . ILE A 1 97 ? 0.074 5.180 10.633 1.00 94.81 97 ILE A C 1
ATOM 798 O O . ILE A 1 97 ? -0.873 4.465 10.302 1.00 94.81 97 ILE A O 1
ATOM 802 N N . ILE A 1 98 ? -0.079 6.381 11.189 1.00 92.81 98 ILE A N 1
ATOM 803 C CA . ILE A 1 98 ? -1.380 7.039 11.342 1.00 92.81 98 ILE A CA 1
ATOM 804 C C . ILE A 1 98 ? -1.738 7.686 10.005 1.00 92.81 98 ILE A C 1
ATOM 806 O O . ILE A 1 98 ? -0.925 8.423 9.434 1.00 92.81 98 ILE A O 1
ATOM 810 N N . ILE A 1 99 ? -2.925 7.370 9.502 1.00 88.94 99 ILE A N 1
ATOM 811 C CA . ILE A 1 99 ? -3.494 7.934 8.278 1.00 88.94 99 ILE A CA 1
ATOM 812 C C . ILE A 1 99 ? -4.248 9.199 8.671 1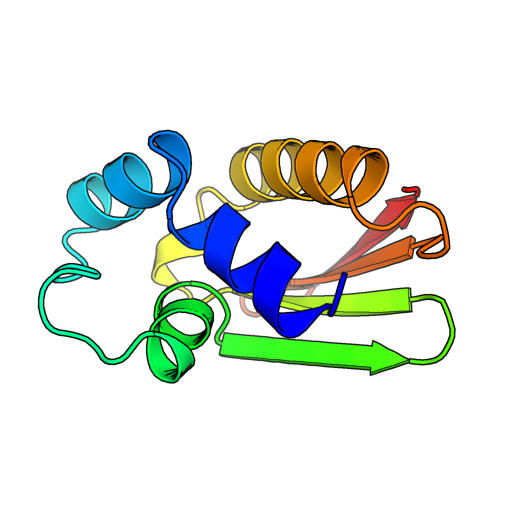.00 88.94 99 ILE A C 1
ATOM 814 O O . ILE A 1 99 ? -4.965 9.196 9.686 1.00 88.94 99 ILE A O 1
#

Secondary structure (DSSP, 8-state):
--HHHHHHHHHTSHHHHHHHHHTT---SSSS-GGGSHHHHEEEEEEETTEEEEEE-HHHHTTHHHHHHHHHHHHHHH-TT--EEEEEEETTEEEEEEE-

Radius of gyration: 12.71 Å; chains: 1; bounding box: 30×21×32 Å

Sequence (99 aa):
ETLTQVLTDFVETAYCRRMCDESKVQPLIGSPRHVRIGIMFESVRLVDAKLVVRLHSVFEQRSERLLEQFVKHLRERTPELERLQYEAKSPPSTRTIII

Organism: NCBI:txid72548